Protein AF-A0A354ZJK8-F1 (afdb_monomer_lite)

Structure (mmCIF, N/CA/C/O backbone):
data_AF-A0A354ZJK8-F1
#
_entry.id   AF-A0A354ZJK8-F1
#
loop_
_atom_site.group_PDB
_atom_site.id
_atom_site.type_symbol
_atom_site.label_atom_id
_atom_site.label_alt_id
_atom_site.label_comp_id
_atom_site.label_asym_id
_atom_site.label_entity_id
_atom_site.label_seq_id
_atom_site.pdbx_PDB_ins_code
_atom_site.Cartn_x
_atom_site.Cartn_y
_atom_site.Cartn_z
_atom_site.occupancy
_atom_site.B_iso_or_equiv
_atom_site.auth_seq_id
_atom_site.auth_comp_id
_atom_site.auth_asym_id
_atom_site.auth_atom_id
_atom_site.pdbx_PDB_model_num
ATOM 1 N N . MET A 1 1 ? 2.851 19.935 -3.742 1.00 49.03 1 MET A N 1
ATOM 2 C CA . MET A 1 1 ? 1.621 19.123 -3.863 1.00 49.03 1 MET A CA 1
ATOM 3 C C . MET A 1 1 ? 0.559 19.739 -2.975 1.00 49.03 1 MET A C 1
ATOM 5 O O . MET A 1 1 ? 0.887 20.105 -1.854 1.00 49.03 1 MET A O 1
ATOM 9 N N . ARG A 1 2 ? -0.666 19.932 -3.473 1.00 47.25 2 ARG A N 1
ATOM 10 C CA . ARG A 1 2 ? -1.807 20.204 -2.584 1.00 47.25 2 ARG A CA 1
ATOM 11 C C . ARG A 1 2 ? -2.204 18.864 -1.953 1.00 47.25 2 ARG A C 1
ATOM 13 O O . ARG A 1 2 ? -2.150 17.886 -2.691 1.00 47.25 2 ARG A O 1
ATOM 20 N N . PRO A 1 3 ? -2.572 18.796 -0.665 1.00 52.69 3 PRO A N 1
ATOM 21 C CA . PRO A 1 3 ? -3.101 17.564 -0.089 1.00 52.69 3 PRO A CA 1
ATOM 22 C C . PRO A 1 3 ? -4.339 17.143 -0.881 1.00 52.69 3 PRO A C 1
ATOM 24 O O . PRO A 1 3 ? -5.217 17.971 -1.133 1.00 52.69 3 PRO A O 1
ATOM 27 N N . HIS A 1 4 ? -4.405 15.885 -1.302 1.00 59.75 4 HIS A N 1
ATOM 28 C CA . HIS A 1 4 ? -5.430 15.390 -2.230 1.00 59.75 4 HIS A CA 1
ATOM 29 C C . HIS A 1 4 ? -6.741 15.031 -1.505 1.00 59.75 4 HIS A C 1
ATOM 31 O O . HIS A 1 4 ? -7.650 14.470 -2.106 1.00 59.75 4 HIS A O 1
ATOM 37 N N . GLY A 1 5 ? -6.850 15.370 -0.214 1.00 78.25 5 GLY A N 1
ATOM 38 C CA . GLY A 1 5 ? -8.012 15.089 0.633 1.00 78.25 5 GLY A CA 1
ATOM 39 C C . GLY A 1 5 ? -8.054 13.669 1.206 1.00 78.25 5 GLY A C 1
ATOM 40 O O . GLY A 1 5 ? -8.944 13.382 1.997 1.00 78.25 5 GLY A O 1
ATOM 41 N N . ASP A 1 6 ? -7.090 12.811 0.858 1.00 88.62 6 ASP A N 1
ATOM 42 C CA . ASP A 1 6 ? -6.983 11.427 1.335 1.00 88.62 6 ASP A CA 1
ATOM 43 C C . ASP A 1 6 ? -5.617 11.183 2.012 1.00 88.62 6 ASP A C 1
ATOM 45 O O . ASP A 1 6 ? -4.670 10.725 1.366 1.00 88.62 6 ASP A O 1
ATOM 49 N N . PRO A 1 7 ? -5.476 11.517 3.309 1.00 93.00 7 PRO A N 1
ATOM 50 C CA . PRO A 1 7 ? -4.213 11.348 4.029 1.00 93.00 7 PRO A CA 1
ATOM 51 C C . PRO A 1 7 ? -3.803 9.874 4.178 1.00 93.00 7 PRO A C 1
ATOM 53 O O . PRO A 1 7 ? -2.612 9.574 4.266 1.00 93.00 7 PRO A O 1
ATOM 56 N N . VAL A 1 8 ? -4.767 8.945 4.180 1.00 95.62 8 VAL A N 1
ATOM 57 C CA . VAL A 1 8 ? -4.489 7.502 4.243 1.00 95.62 8 VAL A CA 1
ATOM 58 C C . VAL A 1 8 ? -3.910 7.029 2.912 1.00 95.62 8 VAL A C 1
ATOM 60 O O . VAL A 1 8 ? -2.883 6.346 2.894 1.00 95.62 8 VAL A O 1
ATOM 63 N N . GLY A 1 9 ? -4.510 7.451 1.799 1.00 96.31 9 GLY A N 1
ATOM 64 C CA . GLY A 1 9 ? -3.991 7.191 0.461 1.00 96.31 9 GLY A CA 1
ATOM 65 C C . GLY A 1 9 ? -2.582 7.734 0.258 1.00 96.31 9 GLY A C 1
ATOM 66 O O . GLY A 1 9 ? -1.715 7.019 -0.245 1.00 96.31 9 GLY A O 1
ATOM 67 N N . GLU A 1 10 ? -2.316 8.956 0.724 1.00 95.38 10 GLU A N 1
ATOM 68 C CA . GLU A 1 10 ? -0.978 9.552 0.670 1.00 95.38 10 GLU A CA 1
ATOM 69 C C . GLU A 1 10 ? 0.047 8.751 1.490 1.00 95.38 10 GLU A C 1
ATOM 71 O O . GLU A 1 10 ? 1.131 8.462 0.983 1.00 95.38 10 GLU A O 1
ATOM 76 N N . LEU A 1 11 ? -0.293 8.316 2.710 1.00 96.88 11 LEU A N 1
ATOM 77 C CA . LEU A 1 11 ? 0.585 7.463 3.522 1.00 96.88 11 LEU A CA 1
ATOM 78 C C . LEU A 1 11 ? 0.922 6.148 2.809 1.00 96.88 11 LEU A C 1
ATOM 80 O O . LEU A 1 11 ? 2.090 5.761 2.738 1.00 96.88 11 LEU A O 1
ATOM 84 N N . VAL A 1 12 ? -0.087 5.458 2.273 1.00 97.88 12 VAL A N 1
ATOM 85 C CA . VAL A 1 12 ? 0.121 4.193 1.558 1.00 97.88 12 VAL A CA 1
ATOM 86 C C . VAL A 1 12 ? 0.993 4.419 0.328 1.00 97.88 12 VAL A C 1
ATOM 88 O O . VAL A 1 12 ? 1.941 3.666 0.107 1.00 97.88 12 VAL A O 1
ATOM 91 N N . HIS A 1 13 ? 0.741 5.482 -0.436 1.00 96.81 13 HIS A N 1
ATOM 92 C CA . HIS A 1 13 ? 1.558 5.812 -1.597 1.00 96.81 13 HIS A CA 1
ATOM 93 C C . HIS A 1 13 ? 3.021 6.092 -1.199 1.00 96.81 13 HIS A C 1
ATOM 95 O O . HIS A 1 13 ? 3.936 5.551 -1.817 1.00 96.81 13 HIS A O 1
ATOM 101 N N . ILE A 1 14 ? 3.266 6.829 -0.111 1.00 96.88 14 ILE A N 1
ATOM 102 C CA . ILE A 1 14 ? 4.620 7.065 0.423 1.00 96.88 14 ILE A CA 1
ATOM 103 C C . ILE A 1 14 ? 5.326 5.754 0.798 1.00 96.88 14 ILE A C 1
ATOM 105 O O . ILE A 1 14 ? 6.531 5.620 0.594 1.00 96.88 14 ILE A O 1
ATOM 109 N N . ILE A 1 15 ? 4.616 4.767 1.348 1.00 98.00 15 ILE A N 1
ATOM 110 C CA . ILE A 1 15 ? 5.217 3.455 1.634 1.00 9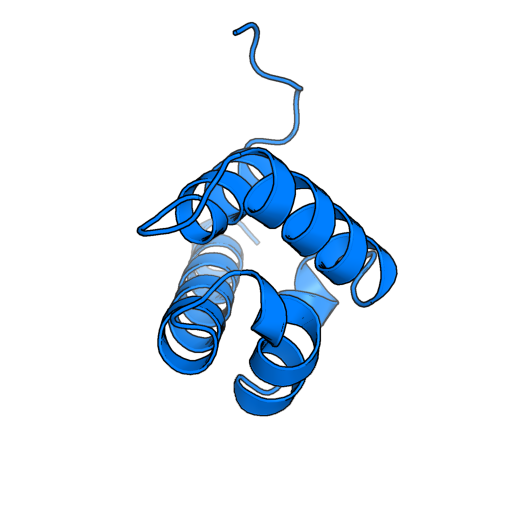8.00 15 ILE A CA 1
ATOM 111 C C . ILE A 1 15 ? 5.606 2.745 0.330 1.00 98.00 15 ILE A C 1
ATOM 113 O O . ILE A 1 15 ? 6.684 2.151 0.234 1.00 98.00 15 ILE A O 1
ATOM 117 N N . LEU A 1 16 ? 4.755 2.831 -0.694 1.00 97.88 16 LEU A N 1
ATOM 118 C CA . LEU A 1 16 ? 4.990 2.183 -1.982 1.00 97.88 16 LEU A CA 1
ATOM 119 C C . LEU A 1 16 ? 6.164 2.786 -2.759 1.00 97.88 16 LEU A C 1
ATOM 121 O O . LEU A 1 16 ? 6.861 2.024 -3.429 1.00 97.88 16 LEU A O 1
ATOM 125 N N . THR A 1 17 ? 6.437 4.087 -2.621 1.00 97.56 17 THR A N 1
ATOM 126 C CA . THR A 1 17 ? 7.513 4.779 -3.359 1.00 97.56 17 THR A CA 1
ATOM 127 C C . THR A 1 17 ? 8.921 4.457 -2.863 1.00 97.56 17 THR A C 1
ATOM 129 O O . THR A 1 17 ? 9.908 4.692 -3.562 1.00 97.56 17 THR A O 1
ATOM 132 N N . GLN A 1 18 ? 9.051 3.858 -1.679 1.00 96.31 18 GLN A N 1
ATOM 133 C CA . GLN A 1 18 ? 10.354 3.515 -1.113 1.00 96.31 18 GLN A CA 1
ATOM 134 C C . GLN A 1 18 ? 11.074 2.472 -1.979 1.00 96.31 18 GLN A C 1
ATOM 136 O O . GLN A 1 18 ? 10.554 1.381 -2.211 1.00 96.31 18 GLN A O 1
ATOM 141 N N . ASN A 1 19 ? 12.302 2.770 -2.410 1.00 95.69 19 ASN A N 1
ATOM 142 C CA . ASN A 1 19 ? 13.151 1.868 -3.202 1.00 95.69 19 ASN A CA 1
ATOM 143 C C . ASN A 1 19 ? 12.508 1.375 -4.517 1.00 95.69 19 ASN A C 1
ATOM 145 O O . ASN A 1 19 ? 12.68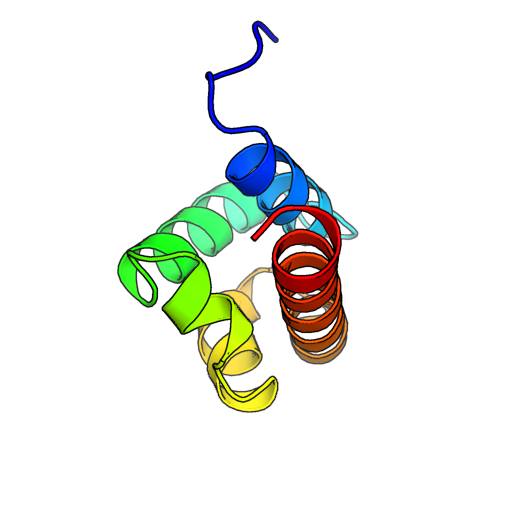2 0.219 -4.901 1.00 95.69 19 ASN A O 1
ATOM 149 N N . THR A 1 20 ? 11.755 2.233 -5.210 1.00 94.19 20 THR A N 1
ATOM 150 C CA . THR A 1 20 ? 11.215 1.947 -6.548 1.00 94.19 20 THR A CA 1
ATOM 151 C C . THR A 1 20 ? 11.089 3.232 -7.375 1.00 94.19 20 THR A C 1
ATOM 153 O O . THR A 1 20 ? 11.335 4.322 -6.869 1.00 94.19 20 THR A O 1
ATOM 156 N N . SER A 1 21 ? 10.760 3.120 -8.662 1.00 94.56 21 SER A N 1
ATOM 157 C CA . SER A 1 21 ? 10.533 4.284 -9.537 1.00 94.56 21 SER A CA 1
ATOM 158 C C . SER A 1 21 ? 9.107 4.821 -9.407 1.00 94.56 21 SER A C 1
ATOM 160 O O . SER A 1 21 ? 8.192 4.024 -9.197 1.00 94.56 21 SER A O 1
ATOM 162 N N . ASP A 1 22 ? 8.891 6.108 -9.678 1.00 92.94 22 ASP A N 1
ATOM 163 C CA . ASP A 1 22 ? 7.559 6.738 -9.707 1.00 92.94 22 ASP A CA 1
ATOM 164 C C . ASP A 1 22 ? 6.560 5.949 -10.569 1.00 92.94 22 ASP A C 1
ATOM 166 O O . ASP A 1 22 ? 5.506 5.550 -10.087 1.00 92.94 22 ASP A O 1
ATOM 170 N N . THR A 1 23 ? 6.949 5.567 -11.793 1.00 94.94 23 THR A N 1
ATOM 171 C CA . THR A 1 23 ? 6.116 4.752 -12.696 1.00 94.94 23 THR A CA 1
ATOM 172 C C . THR A 1 23 ? 5.653 3.435 -12.066 1.00 94.94 23 THR A C 1
ATOM 174 O O . THR A 1 23 ? 4.513 3.009 -12.264 1.00 94.94 23 THR A O 1
ATOM 177 N N . ASN A 1 24 ? 6.533 2.761 -11.320 1.00 95.62 24 ASN A N 1
ATOM 178 C CA . ASN A 1 24 ? 6.179 1.523 -10.630 1.00 95.62 24 ASN A CA 1
ATOM 179 C C . ASN A 1 24 ? 5.306 1.810 -9.413 1.00 95.62 24 ASN A C 1
ATOM 181 O O . ASN A 1 24 ? 4.360 1.064 -9.186 1.00 95.62 24 ASN A O 1
ATOM 185 N N . SER A 1 25 ? 5.588 2.878 -8.666 1.00 95.88 25 SER A N 1
ATOM 186 C CA . SER A 1 25 ? 4.790 3.305 -7.512 1.00 95.88 25 SER A CA 1
ATOM 187 C C . SER A 1 25 ? 3.347 3.584 -7.906 1.00 95.88 25 SER A C 1
ATOM 189 O O . SER A 1 25 ? 2.444 2.985 -7.330 1.00 95.88 25 SER A O 1
ATOM 191 N N . ASP A 1 26 ? 3.134 4.391 -8.947 1.00 96.19 26 ASP A N 1
ATOM 192 C CA . ASP A 1 26 ? 1.803 4.772 -9.421 1.00 96.19 26 ASP A CA 1
ATOM 193 C C . ASP A 1 26 ? 1.005 3.553 -9.892 1.00 96.19 26 ASP A C 1
ATOM 195 O O . ASP A 1 26 ? -0.156 3.368 -9.522 1.00 96.19 26 ASP A O 1
ATOM 199 N N . ARG A 1 27 ? 1.641 2.668 -10.673 1.00 97.38 27 ARG A N 1
ATOM 200 C CA . ARG A 1 27 ? 1.017 1.415 -11.127 1.00 97.38 27 ARG A CA 1
ATOM 201 C C . ARG A 1 27 ? 0.694 0.483 -9.963 1.00 97.38 27 ARG A C 1
ATOM 203 O O . ARG A 1 27 ? -0.379 -0.114 -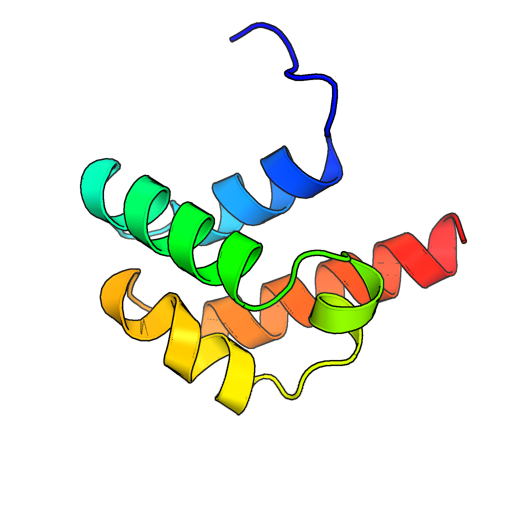9.944 1.00 97.38 27 ARG A O 1
ATOM 210 N N . THR A 1 28 ? 1.599 0.385 -8.993 1.00 98.06 28 THR A N 1
ATOM 211 C CA . THR A 1 28 ? 1.421 -0.433 -7.789 1.00 98.06 28 THR A CA 1
ATOM 212 C C . THR A 1 28 ? 0.280 0.101 -6.929 1.00 98.06 28 THR A C 1
ATOM 214 O O . THR A 1 28 ? -0.566 -0.670 -6.486 1.00 98.0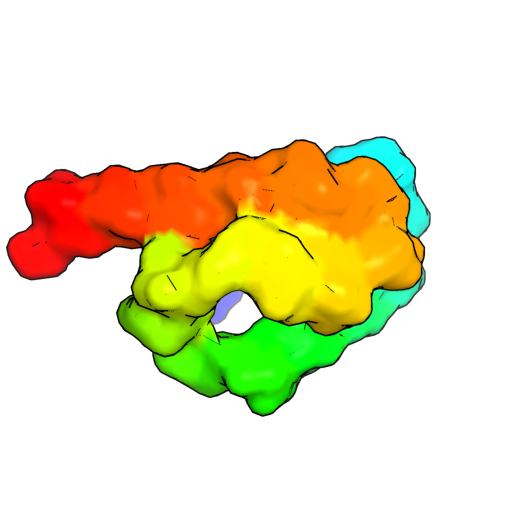6 28 THR A O 1
ATOM 217 N N . TYR A 1 29 ? 0.213 1.419 -6.732 1.00 98.19 29 TYR A N 1
ATOM 218 C CA . TYR A 1 29 ? -0.861 2.070 -5.991 1.00 98.19 29 TYR A CA 1
ATOM 219 C C . TYR A 1 29 ? -2.208 1.865 -6.687 1.00 98.19 29 TYR A C 1
ATOM 221 O O . TYR A 1 29 ? -3.171 1.452 -6.045 1.00 98.19 29 TYR A O 1
ATOM 229 N N . ALA A 1 30 ? -2.274 2.061 -8.007 1.00 97.81 30 ALA A N 1
ATOM 230 C CA . ALA A 1 30 ? -3.489 1.814 -8.779 1.00 97.81 30 ALA A CA 1
ATOM 231 C C . ALA A 1 30 ? -3.962 0.353 -8.672 1.00 97.81 30 ALA A C 1
ATOM 233 O O . ALA A 1 30 ? -5.147 0.115 -8.438 1.00 97.81 30 ALA A O 1
ATOM 234 N N . ALA A 1 31 ? -3.050 -0.621 -8.782 1.00 98.38 31 ALA A N 1
ATOM 235 C CA . ALA A 1 31 ? -3.368 -2.041 -8.618 1.00 98.38 31 ALA A CA 1
ATOM 236 C C . ALA A 1 31 ? -3.882 -2.355 -7.204 1.00 98.38 31 ALA A C 1
ATOM 238 O O . ALA A 1 31 ? -4.907 -3.018 -7.051 1.00 98.38 31 ALA A O 1
ATOM 239 N N . LEU A 1 32 ? -3.220 -1.817 -6.175 1.00 98.50 32 LEU A N 1
ATOM 240 C CA . LEU A 1 32 ? -3.621 -1.993 -4.783 1.00 98.50 32 LEU A CA 1
ATOM 241 C C . LEU A 1 32 ? -5.022 -1.429 -4.518 1.00 98.50 32 LEU A C 1
ATOM 243 O O . LEU A 1 32 ? -5.852 -2.107 -3.920 1.00 98.50 32 LEU A O 1
ATOM 247 N N . ARG A 1 33 ? -5.308 -0.213 -4.996 1.00 97.69 33 ARG A N 1
ATOM 248 C CA . ARG A 1 33 ? -6.620 0.434 -4.832 1.00 97.69 33 ARG A CA 1
ATOM 249 C C . ARG A 1 33 ? -7.729 -0.253 -5.629 1.00 97.69 33 ARG A C 1
ATOM 251 O O . ARG A 1 33 ? -8.877 -0.223 -5.199 1.00 97.69 33 ARG A O 1
ATOM 258 N N . ALA A 1 34 ? -7.401 -0.876 -6.760 1.00 98.19 34 ALA A N 1
ATOM 259 C CA . ALA A 1 34 ? -8.351 -1.682 -7.522 1.00 98.19 34 ALA A CA 1
ATOM 260 C C . ALA A 1 34 ? -8.685 -3.005 -6.809 1.00 98.19 34 ALA A C 1
ATOM 262 O O . ALA A 1 34 ? -9.847 -3.403 -6.790 1.00 98.19 34 ALA A O 1
ATOM 263 N N . ALA A 1 35 ? -7.687 -3.663 -6.208 1.00 98.31 35 ALA A N 1
ATOM 264 C CA . ALA A 1 35 ? -7.877 -4.898 -5.446 1.00 98.31 35 ALA A CA 1
ATOM 265 C C . ALA A 1 35 ? -8.595 -4.663 -4.105 1.00 98.31 35 ALA A C 1
ATOM 267 O O . ALA A 1 35 ? -9.409 -5.485 -3.692 1.00 98.31 35 ALA A O 1
ATOM 268 N N . TYR A 1 36 ? -8.328 -3.525 -3.457 1.00 98.25 36 TYR A N 1
ATOM 269 C CA . TYR A 1 36 ? -8.884 -3.163 -2.154 1.00 98.25 36 TYR A CA 1
ATOM 270 C C . TYR A 1 36 ? -9.523 -1.762 -2.190 1.00 98.25 36 TYR A C 1
ATOM 272 O O . TYR A 1 36 ? -8.892 -0.774 -1.793 1.00 98.25 36 TYR A O 1
ATOM 280 N N . PRO A 1 37 ? -10.782 -1.641 -2.657 1.00 95.69 37 PRO A N 1
ATOM 281 C CA . PRO A 1 37 ? -11.472 -0.353 -2.741 1.00 95.69 37 PRO A CA 1
ATOM 282 C C . PRO A 1 37 ? -11.684 0.329 -1.380 1.00 95.69 37 PRO A C 1
ATOM 284 O O . PRO A 1 37 ? -11.671 1.560 -1.300 1.00 95.69 37 PRO A O 1
ATOM 287 N N . ALA A 1 38 ? -11.847 -0.453 -0.309 1.00 96.12 38 ALA A N 1
ATOM 288 C CA . ALA A 1 38 ? -12.011 0.041 1.059 1.00 96.12 38 ALA A CA 1
ATOM 289 C C . ALA A 1 38 ? -10.735 -0.164 1.892 1.00 96.12 38 ALA A C 1
ATOM 291 O O . ALA A 1 38 ? -10.070 -1.198 1.791 1.00 96.12 38 ALA A O 1
ATOM 292 N N . TRP A 1 39 ? -10.393 0.808 2.742 1.00 96.19 39 TRP A N 1
ATOM 293 C CA . TRP A 1 39 ? -9.185 0.739 3.573 1.00 96.19 39 TRP A CA 1
ATOM 294 C C . TRP A 1 39 ? -9.262 -0.379 4.617 1.00 96.19 39 TRP A C 1
ATOM 296 O O . TRP A 1 39 ? -8.255 -1.019 4.903 1.00 96.19 39 TRP A O 1
ATOM 306 N N . GLU A 1 40 ? -10.457 -0.673 5.118 1.00 95.81 40 GLU A N 1
ATOM 307 C CA . GLU A 1 40 ? -10.744 -1.743 6.075 1.00 95.81 40 GLU A CA 1
ATOM 308 C C . GLU A 1 40 ? -10.493 -3.128 5.464 1.00 95.81 40 GLU A C 1
ATOM 310 O O . GLU A 1 40 ? -10.007 -4.034 6.146 1.00 95.81 40 GLU A O 1
ATOM 315 N N . GLN A 1 41 ? -10.778 -3.283 4.164 1.00 97.94 41 GLN A N 1
ATOM 316 C CA . GLN A 1 41 ? -10.466 -4.510 3.428 1.00 97.94 41 GLN A CA 1
ATOM 317 C C . GLN A 1 41 ? -8.953 -4.706 3.345 1.00 97.94 41 GLN A C 1
ATOM 319 O O . GLN A 1 41 ? -8.463 -5.791 3.643 1.00 97.94 41 GLN A O 1
ATOM 324 N N . LEU A 1 42 ? -8.211 -3.645 3.016 1.00 98.25 42 LEU A N 1
ATOM 325 C CA . LEU A 1 42 ? -6.752 -3.694 2.961 1.00 98.25 42 LEU A CA 1
ATOM 326 C C . LEU A 1 42 ? -6.120 -3.936 4.344 1.00 98.25 42 LEU A C 1
ATOM 328 O O . LEU A 1 42 ? -5.174 -4.707 4.461 1.00 98.25 42 LEU A O 1
ATOM 332 N N . ALA A 1 43 ? -6.649 -3.321 5.405 1.00 97.50 43 ALA A N 1
ATOM 333 C CA . ALA A 1 43 ? -6.158 -3.501 6.776 1.00 97.50 43 ALA A CA 1
ATOM 334 C C . ALA A 1 43 ? -6.337 -4.942 7.295 1.00 97.50 43 ALA A C 1
ATOM 336 O O . ALA A 1 43 ? -5.537 -5.429 8.106 1.00 97.50 43 ALA A O 1
ATOM 337 N N . SER A 1 44 ? -7.393 -5.612 6.824 1.00 97.31 44 SER A N 1
ATOM 338 C CA . SER A 1 44 ? -7.757 -6.982 7.203 1.00 97.31 44 SER A CA 1
ATOM 339 C C . SER A 1 44 ? -7.119 -8.051 6.313 1.00 97.31 44 SER A C 1
ATOM 341 O O . SER A 1 44 ? -7.168 -9.230 6.660 1.00 97.31 44 SER A O 1
ATOM 343 N N . ALA A 1 45 ? -6.539 -7.666 5.173 1.00 98.25 45 ALA A N 1
ATOM 344 C CA . ALA A 1 45 ? -5.960 -8.607 4.226 1.00 98.25 45 ALA A CA 1
ATOM 345 C C . ALA A 1 45 ? -4.675 -9.263 4.781 1.00 98.25 45 ALA A C 1
ATOM 347 O O . ALA A 1 45 ? -3.882 -8.602 5.469 1.00 98.25 45 ALA A O 1
ATOM 348 N N . PRO A 1 46 ? -4.436 -10.555 4.485 1.00 98.38 46 PRO A N 1
ATOM 349 C CA . PRO A 1 46 ? -3.157 -11.199 4.752 1.00 98.38 46 PRO A CA 1
ATOM 350 C C . PRO A 1 46 ? -2.008 -10.452 4.055 1.00 98.38 46 PRO A C 1
ATOM 352 O O . PRO A 1 46 ? -2.155 -10.059 2.896 1.00 98.38 46 PRO A O 1
ATOM 355 N N . PRO A 1 47 ? -0.846 -10.266 4.710 1.00 98.31 47 PRO A N 1
ATOM 356 C CA . PRO A 1 47 ? 0.292 -9.600 4.081 1.00 98.31 47 PRO A CA 1
ATOM 357 C C . PRO A 1 47 ? 0.730 -10.249 2.764 1.00 98.31 47 PRO A C 1
ATOM 359 O O . PRO A 1 47 ? 1.079 -9.530 1.834 1.00 98.31 47 PRO A O 1
ATOM 362 N N . ASP A 1 48 ? 0.656 -11.574 2.655 1.00 98.62 48 ASP A N 1
ATOM 363 C CA . ASP A 1 48 ? 1.052 -12.291 1.439 1.00 98.62 48 ASP A CA 1
ATOM 364 C C . ASP A 1 48 ? 0.142 -11.935 0.246 1.00 98.62 48 ASP A C 1
ATOM 366 O O . ASP A 1 48 ? 0.642 -11.629 -0.838 1.00 98.62 48 ASP A O 1
ATOM 370 N N . ASP A 1 49 ? -1.174 -11.830 0.467 1.00 98.75 49 ASP A N 1
ATOM 371 C CA . ASP A 1 49 ? -2.144 -11.411 -0.558 1.00 98.75 49 ASP A CA 1
ATOM 372 C C . ASP A 1 49 ? -1.908 -9.956 -0.999 1.00 98.75 49 ASP A C 1
ATOM 374 O O . ASP A 1 49 ? -2.043 -9.604 -2.174 1.00 98.75 49 ASP A O 1
ATOM 378 N N . ILE A 1 50 ? -1.535 -9.072 -0.066 1.00 98.69 50 ILE A N 1
ATOM 379 C CA . ILE A 1 50 ? -1.154 -7.692 -0.397 1.00 98.69 50 ILE A CA 1
ATOM 380 C C . ILE A 1 50 ? 0.142 -7.701 -1.221 1.00 98.69 50 ILE A C 1
ATOM 382 O O . ILE A 1 50 ? 0.232 -6.997 -2.230 1.00 98.69 50 ILE A O 1
ATOM 386 N N . ALA A 1 51 ? 1.134 -8.500 -0.815 1.00 98.75 51 ALA A N 1
ATOM 387 C CA . ALA A 1 51 ? 2.432 -8.611 -1.472 1.00 98.75 51 ALA A CA 1
ATOM 388 C C . ALA A 1 51 ? 2.317 -9.139 -2.911 1.00 98.75 51 ALA A C 1
ATOM 390 O O . ALA A 1 51 ? 3.037 -8.658 -3.791 1.00 98.75 51 ALA A O 1
ATOM 391 N N . ASP A 1 52 ? 1.395 -10.071 -3.172 1.00 98.62 52 ASP A N 1
ATOM 392 C CA . ASP A 1 52 ? 1.046 -10.524 -4.523 1.00 98.62 52 ASP A CA 1
ATOM 393 C C . ASP A 1 52 ? 0.603 -9.353 -5.412 1.00 98.62 52 ASP A C 1
ATOM 395 O O . ASP A 1 52 ? 1.118 -9.186 -6.522 1.00 98.62 52 ASP A O 1
ATOM 399 N N . VAL A 1 53 ? -0.289 -8.497 -4.906 1.00 98.62 53 VAL A N 1
ATOM 400 C CA . VAL A 1 53 ? -0.819 -7.341 -5.649 1.00 98.62 53 VAL A CA 1
ATOM 401 C C . VAL A 1 53 ? 0.262 -6.292 -5.919 1.00 98.62 53 VAL A C 1
ATOM 403 O O . VAL A 1 53 ? 0.290 -5.696 -6.997 1.00 98.62 53 VAL A O 1
ATOM 406 N N . ILE A 1 54 ? 1.175 -6.070 -4.968 1.00 98.38 54 ILE A N 1
ATOM 407 C CA . ILE A 1 54 ? 2.181 -4.999 -5.057 1.00 98.38 54 ILE A CA 1
ATOM 408 C C . ILE A 1 54 ? 3.564 -5.462 -5.514 1.00 98.38 54 ILE A C 1
ATOM 410 O O . ILE A 1 54 ? 4.528 -4.696 -5.432 1.00 98.38 54 ILE A O 1
ATOM 414 N N . ARG A 1 55 ? 3.688 -6.694 -6.021 1.00 97.44 55 ARG A N 1
ATOM 415 C CA . ARG A 1 55 ? 4.977 -7.332 -6.337 1.00 97.44 55 ARG A CA 1
ATOM 416 C C . ARG A 1 55 ? 5.891 -6.488 -7.224 1.00 97.44 55 ARG A C 1
ATOM 418 O O . ARG A 1 55 ? 7.100 -6.436 -7.003 1.00 97.44 55 ARG A O 1
ATOM 425 N N . MET A 1 56 ? 5.314 -5.775 -8.190 1.00 94.81 56 MET A N 1
ATOM 426 C CA . MET A 1 56 ? 6.056 -4.903 -9.110 1.00 94.81 56 MET A CA 1
ATOM 427 C C . MET A 1 56 ? 6.666 -3.654 -8.447 1.00 94.81 56 MET A C 1
ATOM 429 O O . MET A 1 56 ? 7.562 -3.031 -9.013 1.00 94.81 56 MET A O 1
ATOM 433 N N . GLY A 1 57 ? 6.202 -3.289 -7.251 1.00 94.88 57 GLY A N 1
ATOM 434 C CA . GLY A 1 57 ? 6.679 -2.142 -6.485 1.00 94.88 57 GLY A CA 1
ATOM 435 C C . GLY A 1 57 ? 7.997 -2.387 -5.748 1.00 94.88 57 GLY A C 1
ATOM 436 O O . GLY A 1 57 ? 8.542 -1.438 -5.188 1.00 94.88 57 GLY A O 1
ATOM 437 N N . GLY A 1 58 ? 8.518 -3.621 -5.745 1.00 95.50 58 GLY A N 1
ATOM 438 C CA . GLY A 1 58 ? 9.743 -3.999 -5.033 1.00 95.50 58 GLY A CA 1
ATOM 439 C C . GLY A 1 58 ? 9.577 -4.006 -3.508 1.00 95.50 58 GLY A C 1
ATOM 440 O O . GLY A 1 58 ? 8.789 -3.241 -2.954 1.00 95.50 58 GLY A O 1
ATOM 441 N N . LEU A 1 59 ? 10.328 -4.873 -2.817 1.00 97.69 59 LEU A N 1
ATOM 442 C CA . LEU A 1 59 ? 10.212 -5.091 -1.362 1.00 97.69 59 LEU A CA 1
ATOM 443 C C . LEU A 1 59 ? 8.766 -5.394 -0.914 1.00 97.69 59 LEU A C 1
ATOM 445 O O . LEU A 1 59 ? 8.337 -4.944 0.148 1.00 97.69 59 LEU A O 1
ATOM 449 N N . ALA A 1 60 ? 8.011 -6.114 -1.747 1.00 98.12 60 ALA A N 1
ATOM 450 C CA . ALA A 1 60 ? 6.570 -6.292 -1.597 1.00 98.12 60 ALA A CA 1
ATOM 451 C C . ALA A 1 60 ? 6.181 -6.889 -0.241 1.00 98.12 60 ALA A C 1
ATOM 453 O O . ALA A 1 60 ? 5.327 -6.323 0.429 1.00 98.12 60 ALA A O 1
ATOM 454 N N . ASP A 1 61 ? 6.874 -7.936 0.210 1.00 98.50 61 ASP A N 1
ATOM 455 C CA . ASP A 1 61 ? 6.585 -8.598 1.489 1.00 98.50 61 ASP A CA 1
ATOM 456 C C . ASP A 1 61 ? 6.752 -7.631 2.676 1.00 98.50 61 ASP A C 1
ATOM 458 O O . ASP A 1 61 ? 5.904 -7.543 3.563 1.00 98.50 61 ASP A O 1
ATOM 462 N N . ILE A 1 62 ? 7.814 -6.816 2.655 1.00 98.56 62 ILE A N 1
ATOM 463 C CA . ILE A 1 62 ? 8.077 -5.809 3.694 1.00 98.56 62 ILE A CA 1
ATOM 464 C C . ILE A 1 62 ? 7.005 -4.716 3.653 1.00 98.56 62 ILE A C 1
ATOM 466 O O . ILE A 1 62 ? 6.455 -4.339 4.689 1.00 98.56 62 ILE A O 1
ATOM 470 N N . LYS A 1 63 ? 6.705 -4.188 2.462 1.00 98.50 63 LYS A N 1
ATOM 471 C CA . LYS A 1 63 ? 5.728 -3.106 2.288 1.00 98.50 63 LYS A CA 1
ATOM 472 C C . LYS A 1 63 ? 4.318 -3.555 2.654 1.00 98.50 63 LYS A C 1
ATOM 474 O O . LYS A 1 63 ? 3.604 -2.791 3.293 1.00 98.50 63 LYS A O 1
ATOM 479 N N . ALA A 1 64 ? 3.940 -4.781 2.312 1.00 98.75 64 ALA A N 1
ATOM 480 C CA . ALA A 1 64 ? 2.643 -5.357 2.633 1.00 98.75 64 ALA A CA 1
ATOM 481 C C . ALA A 1 64 ? 2.394 -5.406 4.144 1.00 98.75 64 ALA A C 1
ATOM 483 O O . ALA A 1 64 ? 1.377 -4.895 4.619 1.00 98.75 64 ALA A O 1
ATOM 484 N N . VAL A 1 65 ? 3.360 -5.929 4.909 1.00 98.62 65 VAL A N 1
ATOM 485 C CA . VAL A 1 65 ? 3.291 -5.937 6.378 1.00 98.62 65 VAL A CA 1
ATOM 486 C C . VAL A 1 65 ? 3.152 -4.513 6.918 1.00 98.62 65 VAL A C 1
ATOM 488 O O . VAL A 1 65 ? 2.259 -4.243 7.720 1.00 98.62 65 VAL A O 1
ATOM 491 N N . ARG A 1 66 ? 3.981 -3.577 6.437 1.00 98.56 66 ARG A N 1
ATOM 492 C CA . ARG A 1 66 ? 3.974 -2.180 6.904 1.00 98.56 66 ARG A CA 1
ATOM 493 C C . ARG A 1 66 ? 2.673 -1.446 6.604 1.00 98.56 66 ARG A C 1
ATOM 495 O O . ARG A 1 66 ? 2.192 -0.712 7.463 1.00 98.56 66 ARG A O 1
ATOM 502 N N . ILE A 1 67 ? 2.104 -1.643 5.417 1.00 98.56 67 ILE A N 1
ATOM 503 C CA . ILE A 1 67 ? 0.813 -1.065 5.032 1.00 98.56 67 ILE A CA 1
ATOM 504 C C . ILE A 1 67 ? -0.283 -1.602 5.955 1.00 98.56 67 ILE A C 1
ATOM 506 O O . ILE A 1 67 ? -1.005 -0.811 6.558 1.00 98.56 67 ILE A O 1
ATOM 510 N N . GLY A 1 68 ? -0.367 -2.924 6.132 1.00 98.38 68 GLY A N 1
ATOM 511 C CA . GLY A 1 68 ? -1.366 -3.537 7.009 1.00 98.38 68 GLY A CA 1
ATOM 512 C C . GLY A 1 68 ? -1.253 -3.062 8.463 1.00 98.38 68 GLY A C 1
ATOM 513 O O . GLY A 1 68 ? -2.253 -2.700 9.077 1.00 98.38 68 GLY A O 1
ATOM 514 N N . GLU A 1 69 ? -0.037 -3.003 9.016 1.00 98.44 69 GLU A N 1
ATOM 515 C CA . GLU A 1 69 ? 0.218 -2.474 10.365 1.00 98.44 69 GLU A CA 1
ATOM 516 C C . GLU A 1 69 ? -0.205 -1.009 10.515 1.00 98.44 69 GLU A C 1
ATOM 518 O O . GLU A 1 69 ? -0.874 -0.661 11.489 1.00 98.44 69 GLU A O 1
ATOM 523 N N . ALA A 1 70 ? 0.168 -0.157 9.557 1.00 98.31 70 ALA A N 1
ATOM 524 C CA . ALA A 1 70 ? -0.162 1.262 9.591 1.00 98.31 70 ALA A CA 1
ATOM 525 C C . ALA A 1 70 ? -1.679 1.485 9.559 1.00 9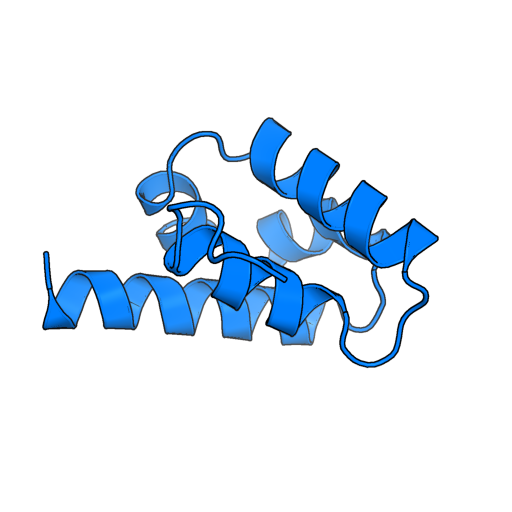8.31 70 ALA A C 1
ATOM 527 O O . ALA A 1 70 ? -2.201 2.250 10.368 1.00 98.31 70 ALA A O 1
ATOM 528 N N . LEU A 1 71 ? -2.392 0.782 8.676 1.00 98.00 71 LEU A N 1
ATOM 529 C CA . LEU A 1 71 ? -3.845 0.906 8.559 1.00 98.00 71 LEU A CA 1
ATOM 530 C C . LEU A 1 71 ? -4.570 0.380 9.798 1.00 98.00 71 LEU A C 1
ATOM 532 O O . LEU A 1 71 ? -5.454 1.062 10.311 1.00 98.00 71 LEU A O 1
ATOM 536 N N . ARG A 1 72 ? -4.162 -0.779 10.335 1.00 97.75 72 ARG A N 1
ATOM 537 C CA . ARG A 1 72 ? -4.728 -1.301 11.590 1.00 97.75 72 ARG A CA 1
ATOM 538 C C . ARG A 1 72 ? -4.513 -0.343 12.755 1.00 97.75 72 ARG A C 1
ATOM 540 O O . ARG A 1 72 ? -5.407 -0.178 13.577 1.00 97.75 72 ARG A O 1
ATOM 547 N N . ARG A 1 73 ? -3.349 0.308 12.823 1.00 98.00 73 ARG A N 1
ATOM 548 C CA . ARG A 1 73 ? -3.076 1.321 13.845 1.00 98.00 73 ARG A CA 1
ATOM 549 C C . ARG A 1 73 ? -3.963 2.553 13.681 1.00 98.00 73 ARG A C 1
ATOM 551 O O . ARG A 1 73 ? -4.543 2.994 14.660 1.00 98.00 73 ARG A O 1
ATOM 558 N N . ILE A 1 74 ? -4.105 3.074 12.461 1.00 96.38 74 ILE A N 1
ATOM 559 C CA . ILE A 1 74 ? -5.011 4.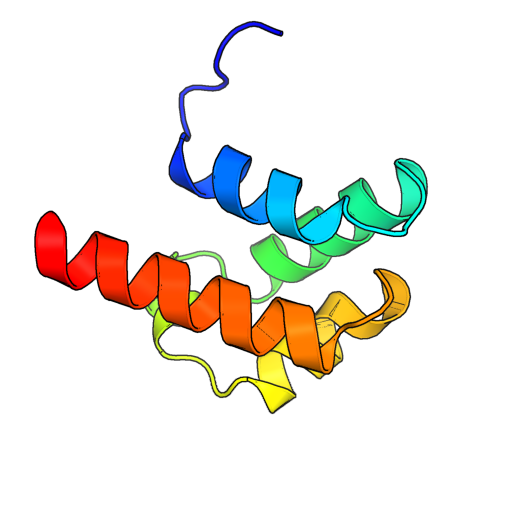199 12.182 1.00 96.38 74 ILE A CA 1
ATOM 560 C C . ILE A 1 74 ? -6.444 3.847 12.595 1.00 96.38 74 ILE A C 1
ATOM 562 O O . ILE A 1 74 ? -7.100 4.648 13.251 1.00 96.38 74 ILE A O 1
ATOM 566 N N . GLN A 1 75 ? -6.912 2.643 12.265 1.00 94.31 75 GLN A N 1
ATOM 567 C CA . GLN A 1 75 ? -8.239 2.178 12.661 1.00 94.31 75 GLN A CA 1
ATOM 568 C C . GLN A 1 75 ? -8.386 2.053 14.184 1.00 94.31 75 GLN A C 1
ATOM 570 O O . GLN A 1 75 ? -9.435 2.382 14.716 1.00 94.31 75 GLN A O 1
ATOM 575 N N . ALA A 1 76 ? -7.353 1.600 14.897 1.00 96.00 76 ALA A N 1
ATOM 576 C CA . ALA A 1 76 ? -7.391 1.509 16.356 1.00 96.00 76 ALA A CA 1
ATOM 577 C C . ALA A 1 76 ? -7.361 2.886 17.048 1.00 96.00 76 ALA A C 1
ATOM 579 O O . ALA A 1 76 ? -7.992 3.057 18.087 1.00 96.00 76 ALA A O 1
ATOM 580 N N . ASP A 1 77 ? -6.624 3.848 16.485 1.00 96.75 77 ASP A N 1
ATOM 581 C CA . ASP A 1 77 ? -6.427 5.175 17.077 1.00 96.75 77 ASP A CA 1
ATOM 582 C C . ASP A 1 77 ? -7.583 6.147 16.744 1.00 96.75 77 ASP A C 1
ATOM 584 O O . ASP A 1 77 ? -7.842 7.075 17.514 1.00 96.75 77 ASP A O 1
ATOM 588 N N . PHE A 1 78 ? -8.268 5.958 15.606 1.00 91.12 78 PHE A N 1
ATOM 589 C CA . PHE A 1 78 ? -9.248 6.916 15.061 1.00 91.12 78 PHE A CA 1
ATOM 590 C C . PHE A 1 78 ? -10.585 6.310 14.593 1.00 91.12 78 PHE A C 1
ATOM 592 O O . PHE A 1 78 ? -11.433 7.064 14.110 1.00 91.12 78 PHE A O 1
ATOM 599 N N . GLY A 1 79 ? -10.757 4.986 14.666 1.00 75.12 79 GLY A N 1
ATOM 600 C CA . GLY A 1 79 ? -11.971 4.268 14.252 1.00 75.12 79 GLY A CA 1
ATOM 601 C C . GLY A 1 79 ? -13.012 4.095 15.349 1.00 75.12 79 GLY A C 1
ATOM 602 O O . GLY A 1 79 ? -12.653 4.153 16.546 1.00 75.12 79 GLY A O 1
#

Radius of gyration: 11.68 Å; chains: 1; bounding box: 25×32×30 Å

Secondary structure (DSSP, 8-state):
----S-HHHHHHHHHHHTTS-HHHHHHHHHHHHHH-SSHHHHHHS-HHHHHHHTGGGSSHHHHHHHHHHHHHHHHHHH-

Foldseek 3Di:
DPPPPCVLLVVLLVLLQPPADPVLSVQLSVQLCVVDVDLVSLLPDDLVVQLVSSVSSPPSSVSSVVSNVVSVVCVVVPD

Sequence (79 aa):
MRPHGDPVGELVHIILTQNTSDTNSDRTYAALRAAYPAWEQLASAPPDDIADVIRMGGLADIKAVRIGEALRRIQADFG

pLDDT: mean 94.2, std 10.43, range [47.25, 98.75]